Protein AF-A0A2D4GN36-F1 (afdb_monomer)

Solvent-accessible surface area (backbone atoms only — not comparable to full-atom values): 7679 Å² total; per-residue (Å²): 133,81,82,76,72,82,76,84,80,83,86,89,76,88,60,71,67,54,58,67,74,45,57,85,52,87,58,51,75,43,82,61,85,85,74,70,94,84,72,76,81,79,72,77,51,80,37,70,54,94,74,74,55,92,85,81,64,74,58,26,41,31,34,76,74,79,75,88,70,78,84,60,65,65,61,50,53,52,51,53,52,35,58,76,66,68,51,56,68,65,63,55,49,50,54,50,52,52,54,51,50,54,51,51,48,68,57,46,55,62,49,53,68,73,74,103

Secondary structure (DSSP, 8-state):
---------------THHHHHTTTSS-EEE------TTS------EE-GGG--TTTPPSEEE-S----SPP-HHHHHHHHHHHHTT--HHHHHHHHHHHHHHHHHHHHHHHHHHH-

Nearest PDB structures (foldseek):
  8q7n-assembly1_N  TM=1.145E-01  e=2.249E+00  Homo sapiens

Structure (mmCIF, N/CA/C/O backbone):
data_AF-A0A2D4GN36-F1
#
_entry.id   AF-A0A2D4GN36-F1
#
loop_
_atom_site.group_PDB
_atom_site.id
_atom_site.type_symbol
_atom_site.label_atom_id
_atom_site.label_alt_id
_atom_site.label_comp_id
_atom_site.label_asym_id
_atom_site.label_entity_id
_atom_site.label_seq_id
_atom_site.pdbx_PDB_ins_code
_atom_site.Cartn_x
_atom_site.Cartn_y
_atom_site.Cartn_z
_atom_site.occupancy
_atom_site.B_iso_or_equiv
_atom_site.auth_seq_id
_atom_site.auth_comp_id
_atom_site.auth_asym_id
_atom_site.auth_atom_id
_atom_site.pdbx_PDB_model_num
ATOM 1 N N . ALA A 1 1 ? 23.154 15.486 8.978 1.00 35.00 1 ALA A N 1
ATOM 2 C CA . ALA A 1 1 ? 21.994 16.168 8.371 1.00 35.00 1 ALA A CA 1
ATOM 3 C C . ALA A 1 1 ? 21.078 15.085 7.818 1.00 35.00 1 ALA A C 1
ATOM 5 O O . ALA A 1 1 ? 21.579 14.227 7.107 1.00 35.00 1 ALA A O 1
ATOM 6 N N . GLY A 1 2 ? 19.824 15.029 8.271 1.00 43.06 2 GLY A N 1
ATOM 7 C CA . GLY A 1 2 ? 18.931 13.888 8.046 1.00 43.06 2 GLY A CA 1
ATOM 8 C C . GLY A 1 2 ? 18.576 13.680 6.575 1.00 43.06 2 GLY A C 1
ATOM 9 O O . GLY A 1 2 ? 18.284 14.644 5.871 1.00 43.06 2 GLY A O 1
ATOM 10 N N . GLU A 1 3 ? 18.599 12.420 6.140 1.00 45.00 3 GLU A N 1
ATOM 11 C CA . GLU A 1 3 ? 17.990 11.960 4.892 1.00 45.00 3 GLU A CA 1
ATOM 12 C C . GLU A 1 3 ? 16.561 12.496 4.800 1.00 45.00 3 GLU A C 1
ATOM 14 O O . GLU A 1 3 ? 15.708 12.208 5.644 1.00 45.00 3 GLU A O 1
ATOM 19 N N . GLY A 1 4 ? 16.310 13.325 3.788 1.00 45.38 4 GLY A N 1
ATOM 20 C CA . GLY A 1 4 ? 14.981 13.827 3.495 1.00 45.38 4 GLY A CA 1
ATOM 21 C C . GLY A 1 4 ? 14.071 12.652 3.173 1.00 45.38 4 GLY A C 1
ATOM 22 O O . GLY A 1 4 ? 14.183 12.055 2.105 1.00 45.38 4 GLY A O 1
ATOM 23 N N . ALA A 1 5 ? 13.158 12.325 4.088 1.00 45.75 5 ALA A N 1
ATOM 24 C CA . ALA A 1 5 ? 12.007 11.500 3.766 1.00 45.75 5 ALA A CA 1
ATOM 25 C C . ALA A 1 5 ? 11.374 12.073 2.492 1.00 45.75 5 ALA A C 1
ATOM 27 O O . ALA A 1 5 ? 11.022 13.254 2.461 1.00 45.75 5 ALA A O 1
ATOM 28 N N . THR A 1 6 ? 11.277 11.266 1.434 1.00 41.38 6 THR A N 1
ATOM 29 C CA . THR A 1 6 ? 10.648 11.662 0.170 1.00 41.38 6 THR A CA 1
ATOM 30 C C . THR A 1 6 ? 9.260 12.210 0.482 1.00 41.38 6 THR A C 1
ATOM 32 O O . THR A 1 6 ? 8.356 11.455 0.858 1.00 41.38 6 THR A O 1
ATOM 35 N N . THR A 1 7 ? 9.096 13.529 0.408 1.00 46.66 7 THR A N 1
ATOM 36 C CA . THR A 1 7 ? 7.838 14.186 0.738 1.00 46.66 7 THR A CA 1
ATOM 37 C C . THR A 1 7 ? 6.795 13.712 -0.262 1.00 46.66 7 THR A C 1
ATOM 39 O O . THR A 1 7 ? 6.931 13.871 -1.472 1.00 46.66 7 THR A O 1
ATOM 42 N N . SER A 1 8 ? 5.753 13.055 0.241 1.00 60.78 8 SER A N 1
ATOM 43 C CA . SER A 1 8 ? 4.617 12.666 -0.589 1.00 60.78 8 SER A CA 1
ATOM 44 C C . SER A 1 8 ? 3.846 13.936 -0.953 1.00 60.78 8 SER A C 1
ATOM 46 O O . SER A 1 8 ? 3.147 14.496 -0.112 1.00 60.78 8 SER A O 1
ATOM 48 N N . VAL A 1 9 ? 4.013 14.427 -2.184 1.00 66.38 9 VAL A N 1
ATOM 49 C CA . VAL A 1 9 ? 3.357 15.651 -2.672 1.00 66.38 9 VAL A CA 1
ATOM 50 C C . VAL A 1 9 ? 2.010 15.301 -3.307 1.00 66.38 9 VAL A C 1
ATOM 52 O O . VAL A 1 9 ? 1.949 14.523 -4.258 1.00 66.38 9 VAL A O 1
ATOM 55 N N . LEU A 1 10 ? 0.926 15.896 -2.800 1.00 73.12 10 LEU A N 1
ATOM 56 C CA . LEU A 1 10 ? -0.404 15.826 -3.410 1.00 73.12 10 LEU A CA 1
ATOM 57 C C . LEU A 1 10 ? -0.688 17.128 -4.166 1.00 73.12 10 LEU A C 1
ATOM 59 O O . LEU A 1 10 ? -0.760 18.193 -3.560 1.00 73.12 10 LEU A O 1
ATOM 63 N N . LEU A 1 11 ? -0.898 17.032 -5.478 1.00 75.12 11 LEU A N 1
ATOM 64 C CA . LEU A 1 11 ? -1.278 18.165 -6.319 1.00 75.12 11 LEU A CA 1
ATOM 65 C C . LEU A 1 11 ? -2.786 18.119 -6.616 1.00 75.12 11 LEU A C 1
ATOM 67 O O . LEU A 1 11 ? -3.257 17.257 -7.358 1.00 75.12 11 LEU A O 1
ATOM 71 N N . GLY A 1 12 ? -3.547 19.045 -6.030 1.00 78.31 12 GLY A N 1
ATOM 72 C CA . GLY A 1 12 ? -4.970 19.223 -6.320 1.00 78.31 12 GLY A CA 1
ATOM 73 C C . GLY A 1 12 ? -5.176 20.143 -7.522 1.00 78.31 12 GLY A C 1
ATOM 74 O O . GLY A 1 12 ? -4.815 21.313 -7.464 1.00 78.31 12 GLY A O 1
ATOM 75 N N . VAL A 1 13 ? -5.765 19.631 -8.605 1.00 77.44 13 VAL A N 1
ATOM 76 C CA . VAL A 1 13 ? -6.058 20.408 -9.822 1.00 77.44 13 VAL A CA 1
ATOM 77 C C . VAL A 1 13 ? -7.462 20.116 -10.336 1.00 77.44 13 VAL A C 1
ATOM 79 O O . VAL A 1 13 ? -7.909 18.971 -10.353 1.00 77.44 13 VAL A O 1
ATOM 82 N N . THR A 1 14 ? -8.149 21.159 -10.793 1.00 73.56 14 THR A N 1
ATOM 83 C CA . THR A 1 14 ? -9.461 21.065 -11.456 1.00 73.56 14 THR A CA 1
ATOM 84 C C . THR A 1 14 ? -9.349 21.115 -12.980 1.00 73.56 14 THR A C 1
ATOM 86 O O . THR A 1 14 ? -10.302 20.780 -13.680 1.00 73.56 14 THR A O 1
ATOM 89 N N . ASN A 1 15 ? -8.184 21.503 -13.512 1.00 79.44 15 ASN A N 1
ATOM 90 C CA . ASN A 1 15 ? -7.962 21.646 -14.945 1.00 79.44 15 ASN A CA 1
ATOM 91 C C . ASN A 1 15 ? -7.684 20.274 -15.613 1.00 79.44 15 ASN A C 1
ATOM 93 O O . ASN A 1 15 ? -6.685 19.624 -15.281 1.00 79.44 15 ASN A O 1
ATOM 97 N N . PRO A 1 16 ? -8.499 19.851 -16.605 1.00 73.56 16 PRO A N 1
ATOM 98 C CA . PRO A 1 16 ? -8.334 18.580 -17.316 1.00 73.56 16 PRO A CA 1
ATOM 99 C C . PRO A 1 16 ? -6.989 18.387 -18.029 1.00 73.56 16 PRO A C 1
ATOM 101 O O . PRO A 1 16 ? -6.591 17.250 -18.282 1.00 73.56 16 PRO A O 1
ATOM 104 N N . PHE A 1 17 ? -6.281 19.468 -18.359 1.00 78.94 17 PHE A N 1
ATOM 105 C CA . PHE A 1 17 ? -4.979 19.423 -19.026 1.00 78.94 17 PHE A CA 1
ATOM 106 C C . PHE A 1 17 ? -3.950 18.600 -18.239 1.00 78.94 17 PHE A C 1
ATOM 108 O O . PHE A 1 17 ? -3.225 17.781 -18.811 1.00 78.94 17 PHE A O 1
ATOM 115 N N . PHE A 1 18 ? -3.962 18.727 -16.911 1.00 76.56 18 PHE A N 1
ATOM 116 C CA . PHE A 1 18 ? -3.040 18.008 -16.036 1.00 76.56 18 PHE A CA 1
ATOM 117 C C . PHE A 1 18 ? -3.245 16.491 -16.060 1.00 76.56 18 PHE A C 1
ATOM 119 O O . PHE A 1 18 ? -2.283 15.758 -15.871 1.00 76.56 18 PHE A O 1
ATOM 126 N N . ILE A 1 19 ? -4.451 15.997 -16.363 1.00 72.94 19 ILE A N 1
ATOM 127 C CA . ILE A 1 19 ? -4.719 14.552 -16.468 1.00 72.94 19 ILE A CA 1
ATOM 128 C C . ILE A 1 19 ? -3.947 13.944 -17.643 1.00 72.94 19 ILE A C 1
ATOM 130 O O . ILE A 1 19 ? -3.394 12.853 -17.517 1.00 72.94 19 ILE A O 1
ATOM 134 N N . LYS A 1 20 ? -3.899 14.649 -18.782 1.00 73.00 20 LYS A N 1
ATOM 135 C CA . LYS A 1 20 ? -3.120 14.213 -19.949 1.00 73.00 20 LYS A CA 1
ATOM 136 C C . LYS A 1 20 ? -1.623 14.377 -19.707 1.00 73.00 20 LYS A C 1
ATOM 138 O O . LYS A 1 20 ? -0.865 13.459 -20.000 1.00 73.00 20 LYS A O 1
ATOM 143 N N . MET A 1 21 ? -1.202 15.515 -19.153 1.00 75.56 21 MET A N 1
ATOM 144 C CA . MET A 1 21 ? 0.218 15.765 -18.884 1.00 75.56 21 MET A CA 1
ATOM 145 C C . MET A 1 21 ? 0.813 14.771 -17.882 1.00 75.56 21 MET A C 1
ATOM 147 O O . MET A 1 21 ? 1.908 14.260 -18.094 1.00 75.56 21 MET A O 1
ATOM 151 N N . LEU A 1 22 ? 0.079 14.455 -16.814 1.00 72.69 22 LEU A N 1
ATOM 152 C CA . LEU A 1 22 ? 0.535 1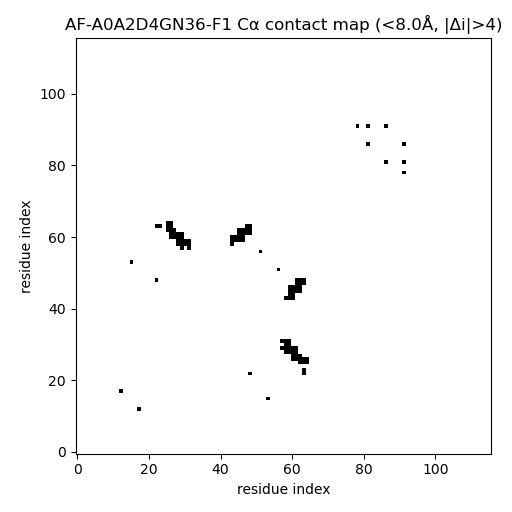3.585 -15.728 1.00 72.69 22 LEU A CA 1
ATOM 153 C C . LEU A 1 22 ? 0.092 12.128 -15.907 1.00 72.69 22 LEU A C 1
ATOM 155 O O . LEU A 1 22 ? 0.098 11.358 -14.952 1.00 72.69 22 LEU A O 1
ATOM 159 N N . GLN A 1 23 ? -0.262 11.712 -17.126 1.00 70.50 23 GLN A N 1
ATOM 160 C CA . GLN A 1 23 ? -0.743 10.351 -17.393 1.00 70.50 23 GLN A CA 1
ATOM 161 C C . GLN A 1 23 ? 0.283 9.249 -17.051 1.00 70.50 23 GLN A C 1
ATOM 163 O O . GLN A 1 23 ? -0.088 8.115 -16.751 1.00 70.50 23 GLN A O 1
ATOM 168 N N . HIS A 1 24 ? 1.578 9.576 -17.099 1.00 64.38 24 HIS A N 1
ATOM 169 C CA . HIS A 1 24 ? 2.678 8.663 -16.771 1.00 64.38 24 HIS A CA 1
ATOM 170 C C . HIS A 1 24 ? 3.220 8.860 -15.350 1.00 64.38 24 HIS A C 1
ATOM 172 O O . HIS A 1 24 ? 3.996 8.034 -14.877 1.00 64.38 24 HIS A O 1
ATOM 178 N N . TRP A 1 25 ? 2.815 9.937 -14.671 1.00 67.25 25 TRP A N 1
ATOM 179 C CA . TRP A 1 25 ? 3.185 10.195 -13.283 1.00 67.25 25 TRP A CA 1
ATOM 180 C C . TRP A 1 25 ? 2.358 9.313 -12.338 1.00 67.25 25 TRP A C 1
ATOM 182 O O . TRP A 1 25 ? 1.245 8.898 -12.684 1.00 67.25 25 TRP A O 1
ATOM 192 N N . PRO A 1 26 ? 2.878 8.961 -11.152 1.00 63.56 26 PRO A N 1
ATOM 193 C CA . PRO A 1 26 ? 2.240 7.939 -10.350 1.00 63.56 26 PRO A CA 1
ATOM 194 C C . PRO A 1 26 ? 0.959 8.475 -9.693 1.00 63.56 26 PRO A C 1
ATOM 196 O O . PRO A 1 26 ? 0.945 9.519 -9.058 1.00 63.56 26 PRO A O 1
ATOM 199 N N . HIS A 1 27 ? -0.106 7.680 -9.820 1.00 66.69 27 HIS A N 1
ATOM 200 C CA . HIS A 1 27 ? -1.325 7.679 -9.005 1.00 66.69 27 HIS A CA 1
ATOM 201 C C . HIS A 1 27 ? -2.178 8.969 -8.982 1.00 66.69 27 HIS A C 1
ATOM 203 O O . HIS A 1 27 ? -2.000 9.853 -8.154 1.00 66.69 27 HIS A O 1
ATOM 209 N N . LEU A 1 28 ? -3.244 9.004 -9.787 1.00 75.00 28 LEU A N 1
ATOM 210 C CA . LEU A 1 28 ? -4.315 9.995 -9.661 1.00 75.00 28 LEU A CA 1
ATOM 211 C C . LEU A 1 28 ? -5.320 9.560 -8.579 1.00 75.00 28 LEU A C 1
ATOM 213 O O . LEU A 1 28 ? -5.985 8.527 -8.714 1.00 75.00 28 LEU A O 1
ATOM 217 N N . LEU A 1 29 ? -5.462 10.358 -7.518 1.00 75.75 29 LEU A N 1
ATOM 218 C CA . LEU A 1 29 ? -6.462 10.160 -6.467 1.00 75.75 29 LEU A CA 1
ATOM 219 C C . LEU A 1 29 ? -7.696 11.030 -6.738 1.00 75.75 29 LEU A C 1
ATOM 221 O O . LEU A 1 29 ? -7.626 12.253 -6.664 1.00 75.75 29 LEU A O 1
ATOM 225 N N . ARG A 1 30 ? -8.845 10.403 -7.013 1.00 74.81 30 ARG A N 1
ATOM 226 C CA . ARG A 1 30 ? -10.128 11.108 -7.131 1.00 74.81 30 ARG A CA 1
ATOM 227 C C . ARG A 1 30 ? -10.918 10.959 -5.839 1.00 74.81 30 ARG A C 1
ATOM 229 O O . ARG A 1 30 ? -11.397 9.863 -5.527 1.00 74.81 30 ARG A O 1
ATOM 236 N N . LEU A 1 31 ? -11.045 12.063 -5.111 1.00 72.00 31 LEU A N 1
ATOM 237 C CA . LEU A 1 31 ? -11.853 12.145 -3.900 1.00 72.00 31 LEU A CA 1
ATOM 238 C C . LEU A 1 31 ? -13.346 12.085 -4.263 1.00 72.00 31 LEU A C 1
ATOM 240 O O . LEU A 1 31 ? -13.764 12.577 -5.310 1.00 72.00 31 LEU A O 1
ATOM 244 N N . GLY A 1 32 ? -14.127 11.403 -3.429 1.00 68.88 32 GLY A N 1
ATOM 245 C CA . GLY A 1 32 ? -15.588 11.408 -3.500 1.00 68.88 32 GLY A CA 1
ATOM 246 C C . GLY A 1 32 ? -16.181 12.382 -2.498 1.00 68.88 32 GLY A C 1
ATOM 247 O O . GLY A 1 32 ? -15.448 12.977 -1.713 1.00 68.88 32 GLY A O 1
ATOM 248 N N . GLU A 1 33 ? -17.507 12.506 -2.506 1.00 66.31 33 GLU A N 1
ATOM 249 C CA . GLU A 1 33 ? -18.232 13.248 -1.474 1.00 66.31 33 GLU A CA 1
ATOM 250 C C . GLU A 1 33 ? -17.845 12.746 -0.080 1.00 66.31 33 GLU A C 1
ATOM 252 O O . GLU A 1 33 ? -17.807 11.535 0.179 1.00 66.31 33 GLU A O 1
ATOM 257 N N . LEU A 1 34 ? -17.536 13.692 0.808 1.00 52.84 34 LEU A N 1
ATOM 258 C CA . LEU A 1 34 ? -17.184 13.417 2.190 1.00 52.84 34 LEU A CA 1
ATOM 259 C C . LEU A 1 34 ? -18.437 12.921 2.914 1.00 52.84 34 LEU A C 1
ATOM 261 O O . LEU A 1 34 ? -19.290 13.705 3.323 1.00 52.84 34 LEU A O 1
ATOM 265 N N . ARG A 1 35 ? -18.577 11.600 3.042 1.00 55.09 35 ARG A N 1
ATOM 266 C CA . ARG A 1 35 ? -19.633 11.024 3.875 1.00 55.09 35 ARG A CA 1
ATOM 267 C C . ARG A 1 35 ? -19.276 11.239 5.341 1.00 55.09 35 ARG A C 1
ATOM 269 O O . ARG A 1 35 ? -18.172 10.908 5.768 1.00 55.09 35 ARG A O 1
ATOM 276 N N . VAL A 1 36 ? -20.216 11.826 6.077 1.00 43.69 36 VAL A N 1
ATOM 277 C CA . VAL A 1 36 ? -20.116 12.108 7.513 1.00 43.69 36 VAL A CA 1
ATOM 278 C C . VAL A 1 36 ? -19.832 10.814 8.288 1.00 43.69 36 VAL A C 1
ATOM 280 O O . VAL A 1 36 ? -20.248 9.727 7.883 1.00 43.69 36 VAL A O 1
ATOM 283 N N . ALA A 1 37 ? -19.073 10.955 9.376 1.00 44.88 37 ALA A N 1
ATOM 284 C CA . ALA A 1 37 ? -18.559 9.900 10.243 1.00 44.88 37 ALA A CA 1
ATOM 285 C C . ALA A 1 37 ? -19.553 8.743 10.479 1.00 44.88 37 ALA A C 1
ATOM 287 O O . ALA A 1 37 ? -20.603 8.927 11.086 1.00 44.88 37 ALA A O 1
ATOM 288 N N . GLY A 1 38 ? -19.194 7.541 10.011 1.00 53.72 38 GLY A N 1
ATOM 289 C CA . GLY A 1 38 ? -19.931 6.299 10.282 1.00 53.72 38 GLY A CA 1
ATOM 290 C C . GLY A 1 38 ? -19.888 5.265 9.151 1.00 53.72 38 GLY A C 1
ATOM 291 O O . GLY A 1 38 ? -19.912 4.066 9.420 1.00 53.72 38 GLY A O 1
ATOM 292 N N . ASP A 1 39 ? -19.760 5.699 7.895 1.00 51.47 39 ASP A N 1
ATOM 293 C CA . ASP A 1 39 ? -19.707 4.798 6.733 1.00 51.47 39 ASP A CA 1
ATOM 294 C C . ASP A 1 39 ? -18.236 4.481 6.395 1.00 51.47 39 ASP A C 1
ATOM 296 O O . ASP A 1 39 ? -17.470 5.363 5.996 1.00 51.47 39 ASP A O 1
ATOM 300 N N . LEU A 1 40 ? -17.796 3.230 6.597 1.00 52.19 40 LEU A N 1
ATOM 301 C CA . LEU A 1 40 ? -16.434 2.820 6.231 1.00 52.19 40 LEU A CA 1
ATOM 302 C C . LEU A 1 40 ? -16.208 3.063 4.729 1.00 52.19 40 LEU A C 1
ATOM 304 O O . LEU A 1 40 ? -17.086 2.743 3.922 1.00 52.19 40 LEU A O 1
ATOM 308 N N . PRO A 1 41 ? -15.024 3.550 4.304 1.00 53.28 41 PRO A N 1
ATOM 309 C CA . PRO A 1 41 ? -14.769 3.787 2.893 1.00 53.28 41 PRO A CA 1
ATOM 310 C C . PRO A 1 41 ? -14.945 2.480 2.114 1.00 53.28 41 PRO A C 1
ATOM 312 O O . PRO A 1 41 ? -14.211 1.507 2.316 1.00 53.28 41 PRO A O 1
ATOM 315 N N . LYS A 1 42 ? -15.923 2.456 1.197 1.00 55.50 42 LYS A N 1
ATOM 316 C CA . LYS A 1 42 ? -16.095 1.366 0.231 1.00 55.50 42 LYS A CA 1
ATOM 317 C C . LYS A 1 42 ? -14.791 1.240 -0.546 1.00 55.50 42 LYS A C 1
ATOM 319 O O . LYS A 1 42 ? -14.460 2.105 -1.347 1.00 55.50 42 LYS A O 1
ATOM 324 N N . GLN A 1 43 ? -14.054 0.176 -0.236 1.00 54.59 43 GLN A N 1
ATOM 325 C CA . GLN A 1 43 ? -12.805 -0.286 -0.837 1.00 54.59 43 GLN A CA 1
ATOM 326 C C . GLN A 1 43 ? -12.347 0.531 -2.061 1.00 54.59 43 GLN A C 1
ATOM 328 O O . GLN A 1 43 ? -12.933 0.420 -3.139 1.00 54.59 43 GLN A O 1
ATOM 333 N N . VAL A 1 44 ? -11.256 1.295 -1.916 1.00 56.69 44 VAL A N 1
ATOM 334 C CA . VAL A 1 44 ? -10.633 2.037 -3.025 1.00 56.69 44 VAL A CA 1
ATOM 335 C C . VAL A 1 44 ? -10.232 1.043 -4.120 1.00 56.69 44 VAL A C 1
ATOM 337 O O . VAL A 1 44 ? -9.281 0.260 -3.972 1.00 56.69 44 VAL A O 1
ATOM 340 N N . LYS A 1 45 ? -11.016 1.027 -5.204 1.00 56.50 45 LYS A N 1
ATOM 341 C CA . LYS A 1 45 ? -10.777 0.181 -6.375 1.00 56.50 45 LYS A CA 1
ATOM 342 C C . LYS A 1 45 ? -9.653 0.799 -7.195 1.00 56.50 45 LYS A C 1
ATOM 344 O O . LYS A 1 45 ? -9.749 1.960 -7.584 1.00 56.50 45 LYS A O 1
ATOM 349 N N . LEU A 1 46 ? -8.615 0.005 -7.453 1.00 57.12 46 LEU A N 1
ATOM 350 C CA . LEU A 1 46 ? -7.557 0.364 -8.387 1.00 57.12 46 LEU A CA 1
ATOM 351 C C . LEU A 1 46 ? -8.132 0.279 -9.799 1.00 57.12 46 LEU A C 1
ATOM 353 O O . LEU A 1 46 ? -8.694 -0.755 -10.171 1.00 57.12 46 LEU A O 1
ATOM 357 N N . LYS A 1 47 ? -8.036 1.358 -10.567 1.00 63.88 47 LYS A N 1
ATOM 358 C CA . LYS A 1 47 ? -8.571 1.406 -11.930 1.00 63.88 47 LYS A CA 1
ATOM 359 C C . LYS A 1 47 ? -7.477 1.753 -12.928 1.00 63.88 47 LYS A C 1
ATOM 361 O O . LYS A 1 47 ? -6.620 2.589 -12.654 1.00 63.88 47 LYS A O 1
ATOM 366 N N . LYS A 1 48 ? -7.541 1.112 -14.099 1.00 62.31 48 LYS A N 1
ATOM 367 C CA . LYS A 1 48 ? -6.643 1.395 -15.224 1.00 62.31 48 LYS A CA 1
ATOM 368 C C . LYS A 1 48 ? -6.921 2.793 -15.776 1.00 62.31 48 LYS A C 1
ATOM 370 O O . LYS A 1 48 ? -8.080 3.157 -15.975 1.00 62.31 48 LYS A O 1
ATOM 375 N N . LEU A 1 49 ? -5.853 3.533 -16.065 1.00 62.25 49 LEU A N 1
ATOM 376 C CA . LEU A 1 49 ? -5.918 4.912 -16.558 1.00 62.25 49 LEU A CA 1
ATOM 377 C C . LEU A 1 49 ? -6.472 5.031 -17.994 1.00 62.25 49 LEU A C 1
ATOM 379 O O . LEU A 1 49 ? -7.064 6.045 -18.341 1.00 62.25 49 LEU A O 1
ATOM 383 N N . ALA A 1 50 ? -6.375 3.967 -18.799 1.00 59.56 50 ALA A N 1
ATOM 384 C CA . ALA A 1 50 ? -6.695 3.956 -20.233 1.00 59.56 50 ALA A CA 1
ATOM 385 C C . ALA A 1 50 ? -8.155 4.305 -20.622 1.00 59.56 50 ALA A C 1
ATOM 387 O O . ALA A 1 50 ? -8.464 4.378 -21.806 1.00 59.56 50 ALA A O 1
ATOM 388 N N . LYS A 1 51 ? -9.075 4.493 -19.662 1.00 56.88 51 LYS A N 1
ATOM 389 C CA . LYS A 1 51 ? -10.487 4.859 -19.909 1.00 56.88 51 LYS A CA 1
ATOM 390 C C . LYS A 1 51 ? -10.979 6.000 -19.005 1.00 56.88 51 LYS A C 1
ATOM 392 O O . LYS A 1 51 ? -12.152 6.025 -18.627 1.00 56.88 51 LYS A O 1
ATOM 397 N N . LEU A 1 52 ? -10.099 6.917 -18.596 1.00 60.25 52 LEU A N 1
ATOM 398 C CA . LEU A 1 52 ? -10.485 8.029 -17.725 1.00 60.25 52 LEU A CA 1
ATOM 399 C C . LEU A 1 52 ? -11.179 9.147 -18.526 1.00 60.25 52 LEU A C 1
ATOM 401 O O . LEU A 1 52 ? -10.522 9.976 -19.147 1.00 60.25 52 LEU A O 1
ATOM 405 N N . LYS A 1 53 ? -12.519 9.177 -18.501 1.00 60.12 53 LYS A N 1
ATOM 406 C CA . LYS A 1 53 ? -13.298 10.369 -18.879 1.00 60.12 53 LYS A CA 1
ATOM 407 C C . LYS A 1 53 ? -13.329 11.334 -17.687 1.00 60.12 53 LYS A C 1
ATOM 409 O O . LYS A 1 53 ? -13.505 10.912 -16.540 1.00 60.12 53 LYS A O 1
ATOM 414 N N . THR A 1 54 ? -13.099 12.612 -17.965 1.00 57.78 54 THR A N 1
ATOM 415 C CA . THR A 1 54 ? -12.743 13.660 -16.993 1.00 57.78 54 THR A CA 1
ATOM 416 C C . THR A 1 54 ? -13.855 13.958 -15.981 1.00 57.78 54 THR A C 1
ATOM 418 O O . THR A 1 54 ? -13.560 14.197 -14.811 1.00 57.78 54 THR A O 1
ATOM 421 N N . LEU A 1 55 ? -15.129 13.837 -16.367 1.00 55.22 55 LEU A N 1
ATOM 422 C CA . LEU A 1 55 ? -16.265 14.228 -15.521 1.00 55.22 55 LEU A CA 1
ATOM 423 C C . LEU A 1 55 ? -16.928 13.073 -14.740 1.00 55.22 55 LEU A C 1
ATOM 425 O O . LEU A 1 55 ? -17.259 13.268 -13.576 1.00 55.22 55 LEU A O 1
ATOM 429 N N . ASP A 1 56 ? -17.002 11.849 -15.278 1.00 56.81 56 ASP A N 1
ATOM 430 C CA . ASP A 1 56 ? -17.858 10.770 -14.720 1.00 56.81 56 ASP A CA 1
AT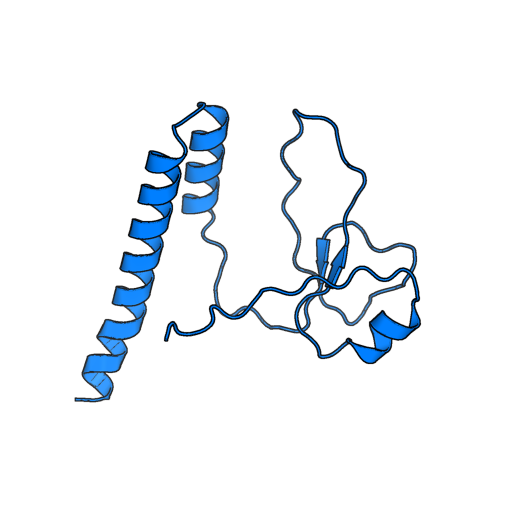OM 431 C C . ASP A 1 56 ? -17.128 9.652 -13.954 1.00 56.81 56 ASP A C 1
ATOM 433 O O . ASP A 1 56 ? -17.679 8.580 -13.670 1.00 56.81 56 ASP A O 1
ATOM 437 N N . THR A 1 57 ? -15.844 9.824 -13.640 1.00 63.31 57 THR A N 1
ATOM 438 C CA . THR A 1 57 ? -15.087 8.734 -13.022 1.00 63.31 57 THR A CA 1
ATOM 439 C C . THR A 1 57 ? -15.401 8.595 -11.529 1.00 63.31 57 THR A C 1
ATOM 441 O O . THR A 1 57 ? -15.184 9.501 -10.739 1.00 63.31 57 THR A O 1
ATOM 444 N N . LYS A 1 58 ? -15.900 7.420 -11.106 1.00 68.06 58 LYS A N 1
ATOM 445 C CA . LYS A 1 58 ? -16.203 7.161 -9.680 1.00 68.06 58 LYS A CA 1
ATOM 446 C C . LYS A 1 58 ? -14.960 7.406 -8.798 1.00 68.06 58 LYS A C 1
ATOM 448 O O . LYS A 1 58 ? -13.859 7.090 -9.271 1.00 68.06 58 LYS A O 1
ATOM 453 N N . PRO A 1 59 ? -15.127 7.845 -7.538 1.00 72.88 59 PRO A N 1
ATOM 454 C CA . PRO A 1 59 ? -14.029 8.023 -6.587 1.00 72.88 59 PRO A CA 1
ATOM 455 C C . PRO A 1 59 ? -13.108 6.802 -6.524 1.00 72.88 59 PRO A C 1
ATOM 457 O O . PRO A 1 59 ? -13.571 5.657 -6.621 1.00 72.88 59 PRO A O 1
ATOM 460 N N . GLY A 1 60 ? -11.803 7.037 -6.406 1.00 73.31 60 GLY A N 1
ATOM 461 C CA . GLY A 1 60 ? -10.817 5.963 -6.362 1.00 73.31 60 GLY A CA 1
ATOM 462 C C . GLY A 1 60 ? -9.413 6.360 -6.810 1.00 73.31 60 GLY A C 1
ATOM 463 O O . GLY A 1 60 ? -9.159 7.503 -7.184 1.00 73.31 60 GLY A O 1
ATOM 464 N N . LEU A 1 61 ? -8.510 5.377 -6.772 1.00 76.31 61 LEU A N 1
ATOM 465 C CA . LEU A 1 61 ? -7.110 5.513 -7.165 1.00 76.31 61 LEU A CA 1
ATOM 466 C C . LEU A 1 61 ? -6.912 4.980 -8.589 1.00 76.31 61 LEU A C 1
ATOM 468 O O . LEU A 1 61 ? -7.146 3.795 -8.857 1.00 76.31 61 LEU A O 1
ATOM 472 N N . TYR A 1 62 ? -6.463 5.846 -9.489 1.00 76.00 62 TYR A N 1
ATOM 473 C CA . TYR A 1 62 ? -6.146 5.511 -10.873 1.00 76.00 62 TYR A CA 1
ATOM 474 C C . TYR A 1 62 ? -4.636 5.486 -11.043 1.00 76.00 62 TYR A C 1
ATOM 476 O O . TYR A 1 62 ? -3.953 6.442 -10.694 1.00 76.00 62 TYR A O 1
ATOM 484 N N . THR A 1 63 ? -4.098 4.389 -11.562 1.00 73.00 63 THR A N 1
ATOM 485 C CA . THR A 1 63 ? -2.657 4.280 -11.798 1.00 73.00 63 THR A CA 1
ATOM 486 C C . THR A 1 63 ? -2.357 3.430 -13.016 1.00 73.00 63 THR A C 1
ATOM 488 O O . THR A 1 63 ? -3.088 2.484 -13.328 1.00 73.00 63 THR A O 1
ATOM 491 N N . SER A 1 64 ? -1.288 3.794 -13.715 1.00 69.31 64 SER A N 1
ATOM 492 C CA . SER A 1 64 ? -0.641 2.987 -14.747 1.00 69.31 64 SER A CA 1
ATOM 493 C C . SER A 1 64 ? 0.267 1.908 -14.144 1.00 69.31 64 SER A C 1
ATOM 495 O O . SER A 1 64 ? 0.564 0.923 -14.817 1.00 69.31 64 SER A O 1
ATOM 497 N N . TYR A 1 65 ? 0.657 2.045 -12.870 1.00 70.06 65 TYR A N 1
ATOM 498 C CA . TYR A 1 65 ? 1.514 1.087 -12.181 1.00 70.06 65 TYR A CA 1
ATOM 499 C C . TYR A 1 65 ? 0.818 -0.270 -12.028 1.00 70.06 65 TYR A C 1
ATOM 501 O O . TYR A 1 65 ? -0.227 -0.399 -11.376 1.00 70.06 65 TYR A O 1
ATOM 509 N N . LYS A 1 66 ? 1.421 -1.309 -12.613 1.00 69.06 66 LYS A N 1
ATOM 510 C CA . LYS A 1 66 ? 1.029 -2.695 -12.367 1.00 69.06 66 LYS A CA 1
ATOM 511 C C . LYS A 1 66 ? 1.554 -3.086 -10.989 1.00 69.06 66 LYS A C 1
ATOM 513 O O . LYS A 1 66 ? 2.736 -3.353 -10.828 1.00 69.06 66 LYS A O 1
ATOM 518 N N . ALA A 1 67 ? 0.667 -3.116 -9.998 1.00 66.25 67 ALA A N 1
ATOM 519 C CA . ALA A 1 67 ? 1.023 -3.618 -8.680 1.00 66.25 67 ALA A CA 1
ATOM 520 C C . ALA A 1 67 ? 1.397 -5.103 -8.780 1.00 66.25 67 ALA A C 1
ATOM 522 O O . ALA A 1 67 ? 0.561 -5.933 -9.137 1.00 66.25 67 ALA A O 1
ATOM 523 N N . PHE A 1 68 ? 2.650 -5.417 -8.464 1.00 65.62 68 PHE A N 1
ATOM 524 C CA . PHE A 1 68 ? 3.125 -6.794 -8.296 1.00 65.62 68 PHE A CA 1
ATOM 525 C C . PHE A 1 68 ? 2.832 -7.328 -6.890 1.00 65.62 68 PHE A C 1
ATOM 527 O O . PHE A 1 68 ? 2.848 -8.531 -6.659 1.00 65.62 68 PHE A O 1
ATOM 534 N N . LEU A 1 69 ? 2.505 -6.425 -5.962 1.00 68.38 69 LEU A N 1
ATOM 535 C CA . LEU A 1 69 ? 2.116 -6.745 -4.599 1.00 68.38 69 LEU A CA 1
ATOM 536 C C . LEU A 1 69 ? 0.592 -6.809 -4.485 1.00 68.38 69 LEU A C 1
ATOM 538 O O . LEU A 1 69 ? -0.134 -5.890 -4.881 1.00 68.38 69 LEU A O 1
ATOM 542 N N . HIS A 1 70 ? 0.100 -7.900 -3.910 1.00 74.12 70 HIS A N 1
ATOM 543 C CA . HIS A 1 70 ? -1.312 -8.056 -3.596 1.00 74.12 70 HIS A CA 1
ATOM 544 C C . HIS A 1 70 ? -1.648 -7.397 -2.257 1.00 74.12 70 HIS A C 1
ATOM 546 O O . HIS A 1 70 ? -0.862 -7.408 -1.315 1.00 74.12 70 HIS A O 1
ATOM 552 N N . LYS A 1 71 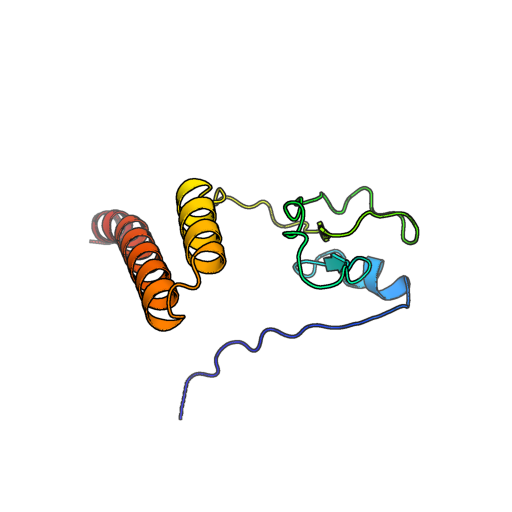? -2.860 -6.838 -2.154 1.00 77.81 71 LYS A N 1
ATOM 553 C CA . LYS A 1 71 ? -3.362 -6.299 -0.885 1.00 77.81 71 LYS A CA 1
ATOM 554 C C . LYS A 1 71 ? -3.509 -7.431 0.128 1.00 77.81 71 LYS A C 1
ATOM 556 O O . LYS A 1 71 ? -4.274 -8.366 -0.126 1.00 77.81 71 LYS A O 1
ATOM 561 N N . ASP A 1 72 ? -2.895 -7.283 1.296 1.00 85.12 72 ASP A N 1
ATOM 562 C CA . ASP A 1 72 ? -3.136 -8.193 2.410 1.00 85.12 72 ASP A CA 1
ATOM 563 C C . ASP A 1 72 ? -4.524 -7.936 3.017 1.00 85.12 72 ASP A C 1
ATOM 565 O O . ASP A 1 72 ? -4.748 -7.070 3.868 1.00 85.12 72 ASP A O 1
ATOM 569 N N . LYS A 1 73 ? -5.499 -8.716 2.544 1.00 85.94 73 LYS A N 1
ATOM 570 C CA . LYS A 1 73 ? -6.887 -8.652 3.015 1.00 85.94 73 LYS A CA 1
ATOM 571 C C . LYS A 1 73 ? -7.009 -9.034 4.492 1.00 85.94 73 LYS A C 1
ATOM 573 O O . LYS A 1 73 ? -7.975 -8.611 5.130 1.00 85.94 73 LYS A O 1
ATOM 578 N N . THR A 1 74 ? -6.097 -9.846 5.024 1.00 87.69 74 THR A N 1
ATOM 579 C CA . THR A 1 74 ? -6.148 -10.314 6.413 1.00 87.69 74 THR A CA 1
ATOM 580 C C . THR A 1 74 ? -5.690 -9.213 7.361 1.00 87.69 74 THR A C 1
ATOM 582 O O . THR A 1 74 ? -6.422 -8.884 8.301 1.00 87.69 74 THR A O 1
ATOM 585 N N . LEU A 1 75 ? -4.569 -8.561 7.042 1.00 88.44 75 LEU A N 1
ATOM 586 C CA . LEU A 1 75 ? -4.051 -7.414 7.777 1.00 88.44 75 LEU A CA 1
ATOM 587 C C . LEU A 1 75 ? -5.049 -6.256 7.768 1.00 88.44 75 LEU A C 1
ATOM 589 O O . LEU A 1 75 ? -5.388 -5.729 8.827 1.00 88.44 75 LEU A O 1
ATOM 593 N N . ILE A 1 76 ? -5.607 -5.924 6.598 1.00 88.81 76 ILE A N 1
ATOM 594 C CA . ILE A 1 76 ? -6.603 -4.849 6.471 1.00 88.81 76 ILE A CA 1
ATOM 595 C C . ILE A 1 76 ? -7.834 -5.133 7.343 1.00 88.81 76 ILE A C 1
ATOM 597 O O . ILE A 1 76 ? -8.281 -4.258 8.080 1.00 88.81 76 ILE A O 1
ATOM 601 N N . LYS A 1 77 ? -8.377 -6.359 7.315 1.00 89.88 77 LYS A N 1
ATOM 602 C CA . LYS A 1 77 ? -9.520 -6.731 8.169 1.00 89.88 77 LYS A CA 1
ATOM 603 C C . LYS A 1 77 ? -9.183 -6.630 9.658 1.00 89.88 77 LYS A C 1
ATOM 605 O O . LYS A 1 77 ? -10.030 -6.194 10.435 1.00 89.88 77 LYS A O 1
ATOM 610 N N . ARG A 1 78 ? -7.975 -7.037 10.067 1.00 88.06 78 ARG A N 1
ATOM 611 C CA . ARG A 1 78 ? -7.513 -6.925 11.462 1.00 88.06 78 ARG A CA 1
ATOM 612 C C . ARG A 1 78 ? -7.385 -5.465 11.894 1.00 88.06 78 ARG A C 1
ATOM 614 O O . ARG A 1 78 ? -7.844 -5.132 12.984 1.00 88.06 78 ARG A O 1
ATOM 621 N N . LEU A 1 79 ? -6.836 -4.608 11.034 1.00 88.69 79 LEU A N 1
ATOM 622 C CA . LEU A 1 79 ? -6.682 -3.179 11.303 1.00 88.69 79 LEU A CA 1
ATOM 623 C C . LEU A 1 79 ? -8.046 -2.491 11.435 1.00 88.69 79 LEU A C 1
ATOM 625 O O . LEU A 1 79 ? -8.309 -1.845 12.443 1.00 88.69 79 LEU A O 1
ATOM 629 N N . LEU A 1 80 ? -8.954 -2.722 10.481 1.00 85.81 80 LEU A N 1
ATOM 630 C CA . LEU A 1 80 ? -10.310 -2.162 10.518 1.00 85.81 80 LEU A CA 1
ATOM 631 C C . LEU A 1 80 ? -11.086 -2.593 11.769 1.00 85.81 80 LEU A C 1
ATOM 633 O O . LEU A 1 80 ? -11.733 -1.764 12.403 1.00 85.81 80 LEU A O 1
ATOM 637 N N . LYS A 1 81 ? -10.981 -3.868 12.168 1.00 88.75 81 LYS A N 1
ATOM 638 C CA . LYS A 1 81 ? -11.555 -4.344 13.436 1.00 88.75 81 LYS A CA 1
ATOM 639 C C . LYS A 1 81 ? -10.922 -3.655 14.647 1.00 88.75 81 LYS A C 1
ATOM 641 O O . LYS A 1 81 ? -11.621 -3.400 15.618 1.00 88.75 81 LYS A O 1
ATOM 646 N N . GLY A 1 82 ? -9.620 -3.369 14.604 1.00 85.81 82 GLY A N 1
ATOM 647 C CA . GLY A 1 82 ? -8.921 -2.617 15.647 1.00 85.81 82 GLY A CA 1
ATOM 648 C C . GLY A 1 82 ? -9.467 -1.198 15.799 1.00 85.81 82 GLY A C 1
ATOM 649 O O . GLY A 1 82 ? -9.758 -0.788 16.917 1.00 85.81 82 GLY A O 1
ATOM 650 N N . ILE A 1 83 ? -9.695 -0.504 14.683 1.00 85.06 83 ILE A N 1
ATOM 651 C CA . ILE A 1 83 ? -10.288 0.843 14.662 1.00 85.06 83 ILE A CA 1
ATOM 652 C C . ILE A 1 83 ? -11.718 0.815 15.212 1.00 85.06 83 ILE A C 1
ATOM 654 O O . ILE A 1 83 ? -12.048 1.594 16.097 1.00 85.06 83 ILE A O 1
ATOM 658 N N . GLN A 1 84 ? -12.552 -0.124 14.749 1.00 86.25 84 GLN A N 1
ATOM 659 C CA . GLN A 1 84 ? -13.929 -0.274 15.246 1.00 86.25 84 GLN A CA 1
ATOM 660 C C . GL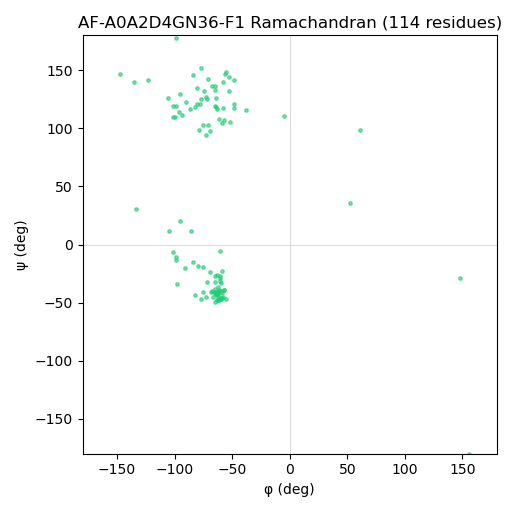N A 1 84 ? -13.988 -0.561 16.751 1.00 86.25 84 GLN A C 1
ATOM 662 O O . GLN A 1 84 ? -14.914 -0.125 17.425 1.00 86.25 84 GLN A O 1
ATOM 667 N N . LYS A 1 85 ? -12.997 -1.283 17.283 1.00 88.75 85 LYS A N 1
ATOM 668 C CA . LYS A 1 85 ? -12.879 -1.598 18.712 1.00 88.75 85 LYS A CA 1
ATOM 669 C C . LYS A 1 85 ? -12.162 -0.515 19.525 1.00 88.75 85 LYS A C 1
ATOM 671 O O . LYS A 1 85 ? -11.791 -0.795 20.659 1.00 88.75 85 LYS A O 1
ATOM 676 N N . GLN A 1 86 ? -11.930 0.674 18.959 1.00 85.75 86 GLN A N 1
ATOM 677 C CA . GLN A 1 86 ? -11.213 1.777 19.617 1.00 85.75 86 GLN A CA 1
ATOM 678 C C . GLN A 1 86 ? -9.844 1.350 20.174 1.00 85.75 86 GLN A C 1
ATOM 680 O O . GLN A 1 86 ? -9.401 1.795 21.232 1.00 85.75 86 GLN A O 1
ATOM 685 N N . ARG A 1 87 ? -9.156 0.442 19.468 1.00 85.81 87 ARG A N 1
ATOM 686 C CA . ARG A 1 87 ? -7.825 -0.009 19.871 1.00 85.81 87 ARG A CA 1
ATOM 687 C C . ARG A 1 87 ? -6.849 1.174 19.786 1.00 85.81 87 ARG A C 1
ATOM 689 O O . ARG A 1 87 ? -6.820 1.805 18.722 1.00 85.81 87 ARG A O 1
ATOM 696 N N . PRO A 1 88 ? -6.016 1.411 20.820 1.00 89.44 88 PRO A N 1
ATOM 697 C CA . PRO A 1 88 ? -5.064 2.519 20.843 1.00 89.44 88 PRO A CA 1
ATOM 698 C C . PRO A 1 88 ? -4.178 2.539 19.596 1.00 89.44 88 PRO A C 1
ATOM 700 O O . PRO A 1 88 ? -3.814 1.487 19.046 1.00 89.44 88 PRO A O 1
ATOM 703 N N . SER A 1 89 ? -3.857 3.748 19.138 1.00 84.38 89 SER A N 1
ATOM 704 C CA . SER A 1 89 ? -3.120 3.994 17.895 1.00 84.38 89 SER A CA 1
ATOM 705 C C . SER A 1 89 ? -1.728 3.358 17.936 1.00 84.38 89 SER A C 1
ATOM 707 O O . SER A 1 89 ? -1.248 2.858 16.914 1.00 84.38 89 SER A O 1
ATOM 709 N N . GLU A 1 90 ? -1.118 3.264 19.117 1.00 90.94 90 GLU A N 1
ATOM 710 C CA . GLU A 1 90 ? 0.171 2.619 19.358 1.00 90.94 90 GLU A CA 1
ATOM 711 C C . GLU A 1 90 ? 0.106 1.126 19.041 1.00 90.94 90 GLU A C 1
ATOM 713 O O . GLU A 1 90 ? 0.982 0.590 18.362 1.00 90.94 90 GLU A O 1
ATOM 718 N N . ALA A 1 91 ? -0.963 0.448 19.464 1.00 88.69 91 ALA A N 1
ATOM 719 C CA . ALA A 1 91 ? -1.132 -0.979 19.223 1.00 88.69 91 ALA A CA 1
ATOM 720 C C . ALA A 1 91 ? -1.444 -1.281 17.747 1.00 88.69 91 ALA A C 1
ATOM 722 O O . ALA A 1 91 ? -1.021 -2.314 17.222 1.00 88.69 91 ALA A O 1
ATOM 723 N N . GLN A 1 92 ? -2.151 -0.381 17.057 1.00 88.12 92 GLN A N 1
ATOM 724 C CA . GLN A 1 92 ? -2.336 -0.475 15.605 1.00 88.12 92 GLN A CA 1
ATOM 725 C C . GLN A 1 92 ? -1.023 -0.227 14.851 1.00 88.12 92 GLN A C 1
ATOM 727 O O . GLN A 1 92 ? -0.693 -0.963 13.921 1.00 88.12 92 GLN A O 1
ATOM 732 N N . SER A 1 93 ? -0.236 0.750 15.303 1.00 90.06 93 SER A N 1
ATOM 733 C CA . SER A 1 93 ? 1.083 1.060 14.747 1.00 90.06 93 SER A CA 1
ATOM 734 C C . SER A 1 93 ? 2.067 -0.093 14.946 1.00 90.06 93 SER A C 1
ATOM 736 O O . SER A 1 93 ? 2.796 -0.446 14.021 1.00 90.06 93 SER A O 1
ATOM 738 N N . ALA A 1 94 ? 2.064 -0.733 16.118 1.00 91.81 94 ALA A N 1
ATOM 739 C CA . ALA A 1 94 ? 2.895 -1.901 16.405 1.00 91.81 94 ALA A CA 1
ATOM 740 C C . ALA A 1 94 ? 2.556 -3.091 15.493 1.00 91.81 94 ALA A C 1
ATOM 742 O O . ALA A 1 94 ? 3.459 -3.744 14.969 1.00 91.81 94 ALA A O 1
ATOM 743 N N . LEU A 1 95 ? 1.263 -3.337 15.243 1.00 91.12 95 LEU A N 1
ATOM 744 C CA . LEU A 1 95 ? 0.816 -4.366 14.301 1.00 91.12 95 LEU A CA 1
ATOM 745 C C . LEU A 1 95 ? 1.358 -4.107 12.888 1.00 91.12 95 LEU A C 1
ATOM 747 O O . LEU A 1 95 ? 1.870 -5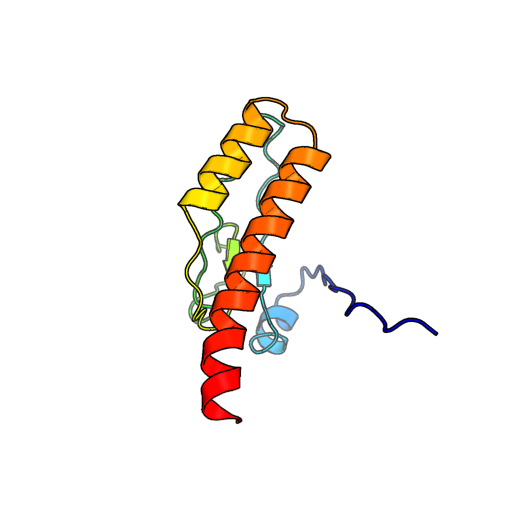.028 12.255 1.00 91.12 95 LEU A O 1
ATOM 751 N N . LEU A 1 96 ? 1.261 -2.864 12.407 1.00 90.94 96 LEU A N 1
ATOM 752 C CA 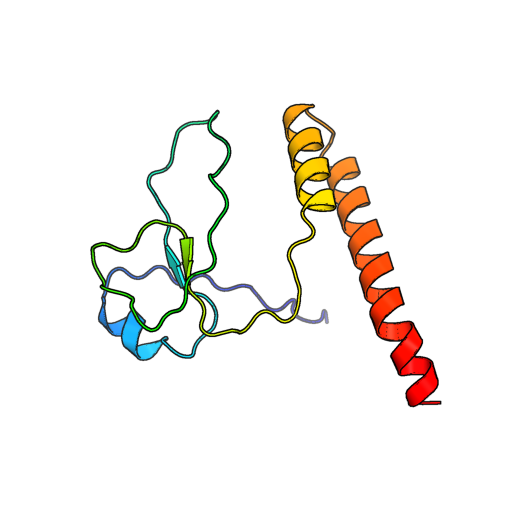. LEU A 1 96 ? 1.768 -2.482 11.087 1.00 90.94 96 LEU A CA 1
ATOM 753 C C . LEU A 1 96 ? 3.285 -2.652 10.989 1.00 90.94 96 LEU A C 1
ATOM 755 O O . LEU A 1 96 ? 3.765 -3.269 10.040 1.00 90.94 96 LEU A O 1
ATOM 759 N N . ARG A 1 97 ? 4.032 -2.159 11.985 1.00 92.69 97 ARG A N 1
ATOM 760 C CA . ARG A 1 97 ? 5.498 -2.278 12.025 1.00 92.69 97 ARG A CA 1
ATOM 761 C C . ARG A 1 97 ? 5.948 -3.734 11.976 1.00 92.69 97 ARG A C 1
ATOM 763 O O . ARG A 1 97 ? 6.826 -4.058 11.187 1.00 92.69 97 ARG A O 1
ATOM 770 N N . ARG A 1 98 ? 5.314 -4.614 12.758 1.00 92.75 98 ARG A N 1
ATOM 771 C CA . ARG A 1 98 ? 5.635 -6.048 12.761 1.00 92.75 98 ARG A CA 1
ATOM 772 C C . ARG A 1 98 ? 5.424 -6.687 11.389 1.00 92.75 98 ARG A C 1
ATOM 774 O O . ARG A 1 98 ? 6.283 -7.419 10.922 1.00 92.75 98 ARG A O 1
ATOM 781 N N . GLN A 1 99 ? 4.296 -6.411 10.743 1.00 90.50 99 GLN A N 1
ATOM 782 C CA . GLN A 1 99 ? 3.977 -7.011 9.444 1.00 90.50 99 GLN A CA 1
ATOM 783 C C . GLN A 1 99 ? 4.905 -6.514 8.338 1.00 90.50 99 GLN A C 1
ATOM 785 O O . GLN A 1 99 ? 5.344 -7.300 7.507 1.00 90.50 99 GLN A O 1
ATOM 790 N N . LEU A 1 100 ? 5.242 -5.224 8.347 1.00 89.38 100 LEU A N 1
ATOM 791 C CA . LEU A 1 100 ? 6.222 -4.674 7.414 1.00 89.38 100 LEU A CA 1
ATOM 792 C C . LEU A 1 100 ? 7.607 -5.283 7.638 1.00 89.38 100 LEU A C 1
ATOM 794 O O . LEU A 1 100 ? 8.265 -5.624 6.665 1.00 89.38 100 LEU A O 1
ATOM 798 N N . LEU A 1 101 ? 8.019 -5.480 8.893 1.00 91.31 101 LEU A N 1
ATOM 799 C CA . LEU A 1 101 ? 9.287 -6.133 9.209 1.00 91.31 101 LEU A CA 1
ATOM 800 C C . LEU A 1 101 ? 9.335 -7.577 8.685 1.00 91.31 101 LEU A C 1
ATOM 802 O O . LEU A 1 101 ? 10.298 -7.940 8.018 1.00 9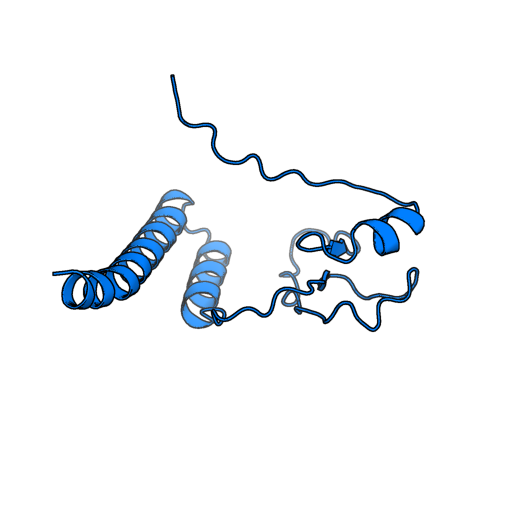1.31 101 LEU A O 1
ATOM 806 N N . GLU A 1 102 ? 8.287 -8.369 8.930 1.00 89.19 102 GLU A N 1
ATOM 807 C CA . GLU A 1 102 ? 8.179 -9.752 8.434 1.00 89.19 102 GLU A CA 1
ATOM 808 C C . GLU A 1 102 ? 8.236 -9.807 6.893 1.00 89.19 102 GLU A C 1
ATOM 810 O O . GLU A 1 102 ? 8.904 -10.671 6.322 1.00 89.19 102 GLU A O 1
ATOM 815 N N . LEU A 1 103 ? 7.585 -8.859 6.206 1.00 86.38 103 LEU A N 1
ATOM 816 C CA . LEU A 1 103 ? 7.638 -8.746 4.743 1.00 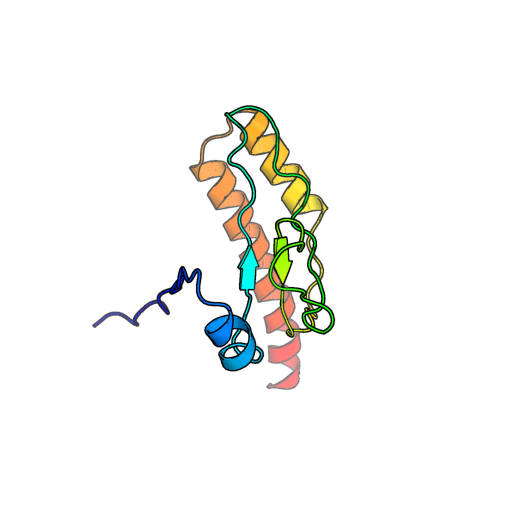86.38 103 LEU A CA 1
ATOM 817 C C . LEU A 1 103 ? 9.029 -8.360 4.238 1.00 86.38 103 LEU A C 1
ATOM 819 O O . LEU A 1 103 ? 9.512 -8.968 3.284 1.00 86.38 103 LEU A O 1
ATOM 823 N N . THR A 1 104 ? 9.678 -7.381 4.871 1.00 88.38 104 THR A N 1
ATOM 824 C CA . THR A 1 104 ? 11.044 -6.975 4.519 1.00 88.38 104 THR A CA 1
ATOM 825 C C . THR A 1 104 ? 12.004 -8.145 4.682 1.00 88.38 104 THR A C 1
ATOM 827 O O . THR A 1 104 ? 12.762 -8.430 3.763 1.00 88.38 104 THR A O 1
ATOM 830 N N . GLN A 1 105 ? 11.932 -8.872 5.798 1.00 86.25 105 GLN A N 1
ATOM 831 C CA . GLN A 1 105 ? 12.757 -10.061 6.026 1.00 86.25 105 GLN A CA 1
ATOM 832 C C . GLN A 1 105 ? 12.496 -11.137 4.970 1.00 86.25 105 GLN A C 1
ATOM 834 O O . GLN A 1 105 ? 13.434 -11.637 4.360 1.00 86.25 105 GLN A O 1
ATOM 839 N N . SER A 1 106 ? 11.227 -11.438 4.685 1.00 85.25 106 SER A N 1
ATOM 840 C CA . SER A 1 106 ? 10.859 -12.426 3.661 1.00 85.25 106 SER A CA 1
ATOM 841 C C . SER A 1 106 ? 11.367 -12.057 2.263 1.00 85.25 106 SER A C 1
ATOM 843 O O . SER A 1 106 ? 11.602 -12.941 1.445 1.00 85.25 106 SER A O 1
ATOM 845 N N . PHE A 1 107 ? 11.516 -10.762 1.974 1.00 83.62 107 PHE A N 1
ATOM 846 C CA . PHE A 1 107 ? 12.053 -10.271 0.709 1.00 83.62 107 PHE A CA 1
ATOM 847 C C . PHE A 1 107 ? 13.586 -10.276 0.672 1.00 83.62 107 PHE A C 1
ATOM 849 O O . PHE A 1 107 ? 14.171 -10.669 -0.334 1.00 83.62 107 PHE A O 1
ATOM 856 N N . VAL A 1 108 ? 14.231 -9.836 1.754 1.00 86.94 108 VAL A N 1
ATOM 857 C CA . VAL A 1 108 ? 15.689 -9.679 1.830 1.00 86.94 108 VAL A CA 1
ATOM 858 C C . VAL A 1 108 ? 16.397 -11.028 1.969 1.00 86.94 108 VAL A C 1
ATOM 860 O O . VAL A 1 108 ? 17.381 -11.252 1.274 1.00 86.94 108 VAL A O 1
ATOM 863 N N . ILE A 1 109 ? 15.875 -11.960 2.774 1.00 82.56 109 ILE A N 1
ATOM 864 C CA . ILE A 1 109 ? 16.533 -13.252 3.050 1.00 82.56 109 ILE A CA 1
ATOM 865 C C . ILE A 1 109 ? 16.851 -14.048 1.767 1.00 82.56 109 ILE A C 1
ATOM 867 O O . ILE A 1 109 ? 17.979 -14.520 1.629 1.00 82.56 109 ILE A O 1
ATOM 871 N N . PRO A 1 110 ? 15.929 -14.213 0.796 1.00 78.19 110 PRO A N 1
ATOM 872 C CA . PRO A 1 110 ? 16.266 -14.879 -0.458 1.00 78.19 110 PRO A CA 1
ATOM 873 C C . PRO A 1 110 ? 17.360 -14.148 -1.238 1.00 78.19 110 PRO A C 1
ATOM 875 O O . PRO A 1 110 ? 18.237 -14.797 -1.793 1.00 78.19 110 PRO A O 1
ATOM 878 N N . LEU A 1 111 ? 17.337 -12.811 -1.262 1.00 78.25 111 LEU A N 1
ATOM 879 C CA . LEU A 1 111 ? 18.335 -12.010 -1.975 1.00 78.25 111 LEU A CA 1
ATOM 880 C C . LEU A 1 111 ? 19.733 -12.175 -1.378 1.00 78.25 111 LEU A C 1
ATOM 882 O O . LEU A 1 111 ? 20.692 -12.285 -2.134 1.00 78.25 111 LEU A O 1
ATOM 886 N N . GLU A 1 112 ? 19.843 -12.264 -0.052 1.00 78.31 112 GLU A N 1
ATOM 887 C CA . GLU A 1 112 ? 21.115 -12.524 0.633 1.00 78.31 112 GLU A CA 1
ATOM 888 C C . GLU A 1 112 ? 21.769 -13.827 0.149 1.00 78.31 112 GLU A C 1
ATOM 890 O O . GLU A 1 112 ? 22.970 -13.848 -0.087 1.00 78.31 112 GLU A O 1
ATOM 895 N N . HIS A 1 113 ? 20.987 -14.883 -0.100 1.00 74.62 113 HIS A N 1
ATOM 896 C CA . HIS A 1 113 ? 21.500 -16.171 -0.590 1.00 74.62 113 HIS A CA 1
ATOM 897 C C . HIS A 1 113 ? 21.881 -16.166 -2.078 1.00 74.62 113 HIS A C 1
ATOM 899 O O . HIS A 1 113 ? 22.615 -17.045 -2.518 1.00 74.62 113 HIS A O 1
ATOM 905 N N . TYR A 1 114 ? 21.369 -15.213 -2.863 1.00 70.06 114 TYR A N 1
ATOM 906 C CA . TYR A 1 114 ? 21.742 -15.038 -4.272 1.00 70.06 114 TYR A CA 1
ATOM 907 C C . TYR A 1 114 ? 22.922 -14.076 -4.464 1.00 70.06 114 TYR A C 1
ATOM 909 O O . TYR A 1 114 ? 23.537 -14.086 -5.529 1.00 70.06 114 TYR A O 1
ATOM 917 N N . MET A 1 115 ? 23.197 -13.215 -3.481 1.00 66.88 115 MET A N 1
ATOM 918 C CA . MET A 1 115 ? 24.267 -12.211 -3.529 1.00 66.88 115 MET A CA 1
ATOM 919 C C . MET A 1 115 ? 25.525 -12.611 -2.739 1.00 66.88 115 MET A C 1
ATOM 921 O O . MET A 1 115 ? 26.511 -11.875 -2.804 1.00 66.88 115 MET A O 1
ATOM 925 N N . ALA A 1 116 ? 25.483 -13.724 -2.000 1.00 54.50 116 ALA A N 1
ATOM 926 C CA . ALA A 1 116 ? 26.610 -14.310 -1.270 1.00 54.50 116 ALA A CA 1
ATOM 927 C C . ALA A 1 116 ? 27.379 -15.343 -2.105 1.00 54.50 116 ALA A C 1
ATOM 929 O O . ALA A 1 116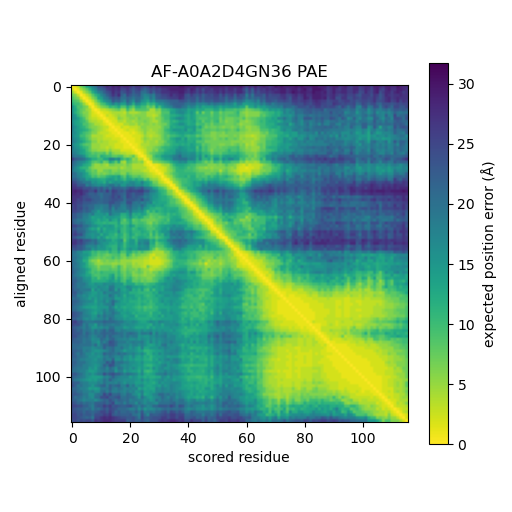 ? 26.738 -16.048 -2.918 1.00 54.50 116 ALA A O 1
#

Foldseek 3Di:
DDDPDPDPDDDDDPDCVVCVVCVQPFKDFFDDPDDPPDDDPPDADEDESPDDDNPDDDGHIYGPDDDPDDDPPPLVVVLVVCVVVVNDPVVSVVSVVVVVVVVVCVVVVVVVVVVD

Organism: Micrurus corallinus (NCBI:txid54390)

Mean predicted aligned error: 13.62 Å

pLDDT: mean 72.13, std 14.35, range [35.0, 92.75]

InterPro domains:
  IPR024224 DENND6 [PTHR13677] (6-116)
  IPR037516 Tripartite DENN domain [PS50211] (1-116)

Radius of gyration: 18.47 Å; Cα contacts (8 Å, |Δi|>4): 54; chains: 1; bounding box: 47×38×41 Å

Sequence (116 aa):
AGEGATTSVLLGVTNPFFIKMLQHWPHLLRLGELRVAGDLPKQVKLKKLAKLKTLDTKPGLYTSYKAFLHKDKTLIKRLLKGIQKQRPSEAQSALLRRQLLELTQSFVIPLEHYMA